Protein AF-A0A6I9P2Q0-F1 (afdb_monomer_lite)

Radius of gyration: 19.23 Å; chains: 1; bounding box: 36×24×65 Å

Foldseek 3D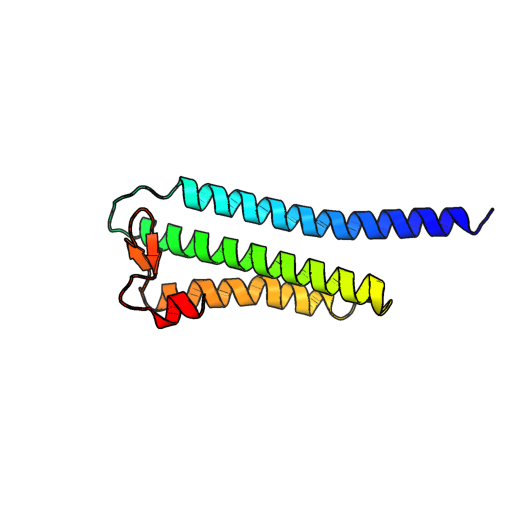i:
DVVVVVVVVVVVVVVVVLVVLVVVLVVLVVQLVVLVVPFAQDDDDPVQLVSQLSNLLSVLLSVLSVVLSVVVCCCVVPVVDDCVVCVVVSVCCSNVVSCCLSVVCSVVVQWDRDGSGIYRHPVCVVNVVVD

Sequence (131 aa):
MRGDFNSETSHRNLLLSRMKMILSLTVAAFFDSVAYVMGDSHPEGSLCDFQACWLTYFDWSALAWVCLITVNLYLNLVQEISTNRYEKLYHLMAWGVPLVMASLPLLKGYYGPAGAWCWITDDHVAWRFGM

pLDDT: mean 73.4, std 9.46, range [49.09, 89.38]

InterPro domains:
  IPR017981 GPCR, family 2-like, 7TM [PS50261] (1-131)

Structure (mmCIF, N/CA/C/O backbone):
data_AF-A0A6I9P2Q0-F1
#
_entry.id   AF-A0A6I9P2Q0-F1
#
loop_
_atom_site.group_PDB
_atom_site.id
_atom_site.type_symbol
_atom_site.label_atom_id
_atom_site.label_alt_id
_atom_site.label_comp_id
_atom_site.label_asym_id
_atom_site.label_entity_id
_atom_site.label_seq_id
_atom_site.pdbx_PDB_ins_code
_atom_site.Cartn_x
_atom_site.Cartn_y
_atom_site.Cartn_z
_atom_site.occupancy
_atom_site.B_iso_or_equiv
_atom_site.auth_seq_id
_atom_site.auth_comp_id
_atom_site.auth_asym_id
_atom_site.auth_atom_id
_atom_site.pdbx_PDB_model_num
ATOM 1 N N . MET A 1 1 ? -14.228 8.871 43.162 1.00 49.59 1 MET A N 1
ATOM 2 C CA . MET A 1 1 ? -12.907 9.212 42.582 1.00 49.59 1 MET A CA 1
ATOM 3 C C . MET A 1 1 ? -12.089 8.011 42.066 1.00 49.59 1 MET A C 1
ATOM 5 O O . MET A 1 1 ? -10.996 8.232 41.576 1.00 49.59 1 MET A O 1
ATOM 9 N N . ARG A 1 2 ? -12.572 6.751 42.114 1.00 49.09 2 ARG A N 1
ATOM 10 C CA . ARG A 1 2 ? -11.888 5.588 41.486 1.00 49.09 2 ARG A CA 1
ATOM 11 C C . ARG A 1 2 ? -12.363 5.256 40.057 1.00 49.09 2 ARG A C 1
ATOM 13 O O . ARG A 1 2 ? -11.756 4.411 39.416 1.00 49.09 2 ARG A O 1
ATOM 20 N N . GLY A 1 3 ? -13.425 5.906 39.570 1.00 50.09 3 GLY A N 1
ATOM 21 C CA . GLY A 1 3 ? -13.967 5.696 38.219 1.00 50.09 3 GLY A CA 1
ATOM 22 C C . GLY A 1 3 ? -13.193 6.432 37.120 1.00 50.09 3 GLY A C 1
ATOM 23 O O . GLY A 1 3 ? -12.875 5.828 36.101 1.00 50.09 3 GLY A O 1
ATOM 24 N N . ASP A 1 4 ? -12.805 7.691 37.353 1.00 53.72 4 ASP A N 1
ATOM 25 C CA . ASP A 1 4 ? -12.133 8.519 36.334 1.00 53.72 4 ASP A CA 1
ATOM 26 C C . ASP A 1 4 ? -10.709 8.061 36.002 1.00 53.72 4 ASP A C 1
ATOM 28 O O . ASP A 1 4 ? -10.327 8.034 34.836 1.00 53.72 4 ASP A O 1
ATOM 32 N N . PHE A 1 5 ? -9.936 7.599 36.992 1.00 56.12 5 PHE A N 1
ATOM 33 C CA . PHE A 1 5 ? -8.549 7.170 36.765 1.00 56.12 5 PHE A CA 1
ATOM 34 C C . PHE A 1 5 ? -8.448 5.922 35.864 1.00 56.12 5 PHE A C 1
ATOM 36 O O . PHE A 1 5 ? -7.527 5.807 35.052 1.00 56.12 5 PHE A O 1
ATOM 43 N N . ASN A 1 6 ? -9.418 5.001 35.959 1.00 55.88 6 ASN A N 1
ATOM 44 C CA . ASN A 1 6 ? -9.498 3.833 35.073 1.00 55.88 6 ASN A CA 1
ATOM 45 C C . ASN A 1 6 ? -10.003 4.208 33.670 1.00 55.88 6 ASN A C 1
ATOM 47 O O . ASN A 1 6 ? -9.537 3.633 32.687 1.00 55.88 6 ASN A O 1
ATOM 51 N N . SER A 1 7 ? -10.896 5.199 33.568 1.00 58.38 7 SER A N 1
ATOM 52 C CA . SER A 1 7 ? -11.401 5.721 32.293 1.00 58.38 7 SER A CA 1
ATOM 53 C C . SER A 1 7 ? -10.304 6.432 31.491 1.00 58.38 7 SER A C 1
ATOM 55 O O . SER A 1 7 ? -10.045 6.068 30.345 1.00 58.38 7 SER A O 1
ATOM 57 N N . GLU A 1 8 ? -9.563 7.360 32.106 1.00 61.38 8 GLU A N 1
ATOM 58 C CA . GLU A 1 8 ? -8.473 8.085 31.436 1.00 61.38 8 GLU A CA 1
ATOM 59 C C . GLU A 1 8 ? -7.325 7.170 31.002 1.00 61.38 8 GLU A C 1
ATOM 61 O O . GLU A 1 8 ? -6.761 7.337 29.919 1.00 61.38 8 GLU A O 1
ATOM 66 N N . THR A 1 9 ? -6.964 6.192 31.835 1.00 63.56 9 THR A N 1
ATOM 67 C CA . THR A 1 9 ? -5.866 5.267 31.525 1.00 63.56 9 THR A CA 1
ATOM 68 C C . THR A 1 9 ? -6.266 4.290 30.419 1.00 63.56 9 THR A C 1
ATOM 70 O O . THR A 1 9 ? -5.468 4.032 29.520 1.00 63.56 9 THR A O 1
ATOM 73 N N . SER A 1 10 ? -7.521 3.827 30.410 1.00 64.12 10 SER A N 1
ATOM 74 C CA . SER A 1 10 ? -8.082 3.034 29.309 1.00 64.12 10 SER A CA 1
ATOM 75 C C . SER A 1 10 ? -8.138 3.837 28.003 1.00 64.12 10 SER A C 1
ATOM 77 O O . SER A 1 10 ? -7.647 3.379 26.970 1.00 64.12 10 SER A O 1
ATOM 79 N N . HIS A 1 11 ? -8.628 5.080 28.054 1.00 65.56 11 HIS A N 1
ATOM 80 C CA . HIS A 1 11 ? -8.741 5.958 26.889 1.00 65.56 11 HIS A CA 1
ATOM 81 C C . HIS A 1 11 ? -7.368 6.305 26.290 1.00 65.56 11 HIS A C 1
ATOM 83 O O . HIS A 1 11 ? -7.180 6.250 25.076 1.00 65.56 11 HIS A O 1
ATOM 89 N N . ARG A 1 12 ? -6.369 6.583 27.133 1.00 67.81 12 ARG A N 1
ATOM 90 C CA . ARG A 1 12 ? -4.987 6.864 26.717 1.00 67.81 12 ARG A CA 1
ATOM 91 C C . ARG A 1 12 ? -4.300 5.643 26.097 1.00 67.81 12 ARG A C 1
ATOM 93 O O . ARG A 1 12 ? -3.637 5.790 25.075 1.00 67.81 12 ARG A O 1
ATOM 100 N N . ASN A 1 13 ? -4.512 4.444 26.640 1.00 67.12 13 ASN A N 1
ATOM 101 C CA . ASN A 1 13 ? -3.993 3.201 26.056 1.00 67.12 13 ASN A CA 1
ATOM 102 C C . ASN A 1 13 ? -4.668 2.866 24.713 1.00 67.12 13 ASN A C 1
ATOM 104 O O . ASN A 1 13 ? -3.994 2.473 23.762 1.00 67.12 13 ASN A O 1
ATOM 108 N N . LEU A 1 14 ? -5.978 3.104 24.598 1.00 69.38 14 LEU A N 1
ATOM 109 C CA . LEU A 1 14 ? -6.724 2.985 23.341 1.00 69.38 14 LEU A CA 1
ATOM 110 C C . LEU A 1 14 ? -6.237 3.978 22.277 1.00 69.38 14 LEU A C 1
ATOM 112 O O . LEU A 1 14 ? -6.125 3.631 21.101 1.00 69.38 14 LEU A O 1
ATOM 116 N N . LEU A 1 15 ? -5.944 5.220 22.668 1.00 72.31 15 LEU A N 1
ATOM 117 C CA . LEU A 1 15 ? -5.364 6.217 21.768 1.00 72.31 15 LEU A CA 1
ATOM 118 C C . LEU A 1 15 ? -3.948 5.816 21.332 1.00 72.31 15 LEU A C 1
ATOM 120 O O . LEU A 1 15 ? -3.656 5.861 20.141 1.00 72.31 15 LEU A O 1
ATOM 124 N N . LEU A 1 16 ? -3.107 5.333 22.248 1.00 73.69 16 LEU A N 1
ATOM 125 C CA . LEU A 1 16 ? -1.748 4.873 21.940 1.00 73.69 16 LEU A CA 1
ATOM 126 C C . LEU A 1 16 ? -1.722 3.724 20.919 1.00 73.69 16 LEU A C 1
ATOM 128 O O . LEU A 1 16 ? -0.946 3.783 19.964 1.00 73.69 16 LEU A O 1
ATOM 132 N N . SER A 1 17 ? -2.582 2.711 21.061 1.00 71.19 17 SER A N 1
ATOM 133 C CA . SER A 1 17 ? -2.663 1.604 20.093 1.00 71.19 17 SER A CA 1
ATOM 134 C C . SER A 1 17 ? -3.086 2.082 18.703 1.00 71.19 17 SER A C 1
ATOM 136 O O . SER A 1 17 ? -2.505 1.669 17.698 1.00 71.19 17 SER A O 1
ATOM 138 N N . ARG A 1 18 ? -4.047 3.013 18.638 1.00 72.69 18 ARG A N 1
ATOM 139 C CA . ARG A 1 18 ? -4.496 3.622 17.377 1.00 72.69 18 ARG A CA 1
ATOM 140 C C . ARG A 1 18 ? -3.394 4.450 16.717 1.00 72.69 18 ARG A C 1
ATOM 142 O O . ARG A 1 18 ? -3.143 4.290 15.525 1.00 72.69 18 ARG A O 1
ATOM 149 N N . MET A 1 19 ? -2.681 5.268 17.491 1.00 79.12 19 MET A N 1
ATOM 150 C CA . MET A 1 19 ? -1.581 6.090 16.979 1.00 79.12 19 MET A CA 1
ATOM 151 C C . MET A 1 19 ? -0.421 5.248 16.434 1.00 79.12 19 MET A C 1
ATOM 153 O O . MET A 1 19 ? 0.171 5.628 15.429 1.00 79.12 19 MET A O 1
ATOM 157 N N . LYS A 1 20 ? -0.125 4.082 17.026 1.00 80.12 20 LYS A N 1
ATOM 158 C CA . LYS A 1 20 ? 0.912 3.168 16.511 1.00 80.12 20 LYS A CA 1
ATOM 159 C C . LYS A 1 20 ? 0.585 2.621 15.117 1.00 80.12 20 LYS A C 1
ATOM 161 O O . LYS 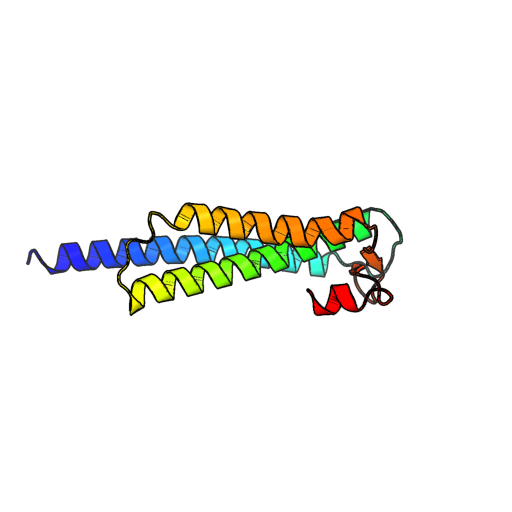A 1 20 ? 1.487 2.529 14.289 1.00 80.12 20 LYS A O 1
ATOM 166 N N . MET A 1 21 ? -0.677 2.280 14.846 1.00 80.62 21 MET A N 1
ATOM 167 C CA . MET A 1 21 ? -1.092 1.815 13.515 1.00 80.62 21 MET A CA 1
ATOM 168 C C . MET A 1 21 ? -1.025 2.944 12.481 1.00 80.62 21 MET A C 1
ATOM 170 O O . MET A 1 21 ? -0.508 2.745 11.385 1.00 80.62 21 MET A O 1
ATOM 174 N N . ILE A 1 22 ? -1.480 4.145 12.854 1.00 85.00 22 ILE A N 1
ATOM 175 C CA . ILE A 1 22 ? -1.412 5.332 11.991 1.00 85.00 22 ILE A CA 1
ATOM 176 C C . ILE A 1 22 ? 0.046 5.688 11.678 1.00 85.00 22 ILE A C 1
ATOM 178 O O . ILE A 1 22 ? 0.365 5.987 10.534 1.00 85.00 22 ILE A O 1
ATOM 182 N N . LEU A 1 23 ? 0.952 5.584 12.656 1.00 85.75 23 LEU A N 1
ATOM 183 C CA . LEU A 1 23 ? 2.382 5.782 12.424 1.00 85.75 23 LEU A CA 1
ATOM 184 C C . LEU A 1 23 ? 2.907 4.809 11.3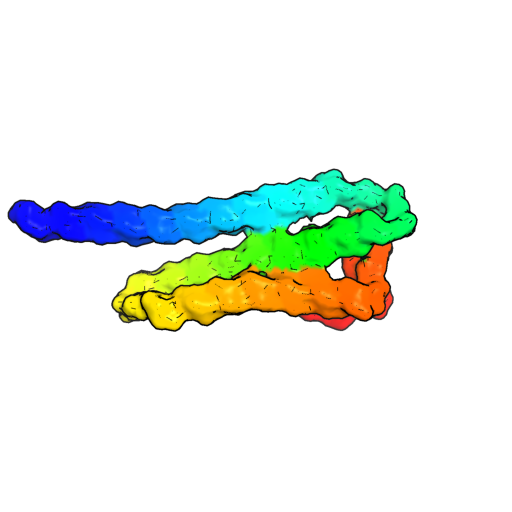54 1.00 85.75 23 LEU A C 1
ATOM 186 O O . LEU A 1 23 ? 3.553 5.241 10.403 1.00 85.75 23 LEU A O 1
ATOM 190 N N . SER A 1 24 ? 2.579 3.516 11.463 1.00 83.88 24 SER A N 1
ATOM 191 C CA . SER A 1 24 ? 2.971 2.504 10.468 1.00 83.88 24 SER A CA 1
ATOM 192 C C . SER A 1 24 ? 2.455 2.839 9.066 1.00 83.88 24 SER A C 1
ATOM 194 O O . SER A 1 24 ? 3.200 2.721 8.095 1.00 83.88 24 SER A O 1
ATOM 196 N N . LEU A 1 25 ? 1.210 3.310 8.964 1.00 86.50 25 LEU A N 1
ATOM 197 C CA . LEU A 1 25 ? 0.626 3.767 7.705 1.00 86.50 25 LEU A CA 1
ATOM 198 C C . LEU A 1 25 ? 1.383 4.968 7.128 1.00 86.50 25 LEU A C 1
ATOM 200 O O . LEU A 1 25 ? 1.730 4.964 5.954 1.00 86.50 25 LEU A O 1
ATOM 204 N N . THR A 1 26 ? 1.662 5.989 7.941 1.00 89.38 26 THR A N 1
ATOM 205 C CA . THR A 1 26 ? 2.379 7.183 7.465 1.00 89.38 26 THR A CA 1
ATOM 206 C C . THR A 1 26 ? 3.791 6.856 6.990 1.00 89.38 26 THR A C 1
ATOM 208 O O . THR A 1 26 ? 4.250 7.427 6.007 1.00 89.38 26 THR A O 1
ATOM 211 N N . VAL A 1 27 ? 4.458 5.897 7.640 1.00 87.56 27 VAL A N 1
ATOM 212 C CA . VAL A 1 27 ? 5.757 5.388 7.192 1.00 87.56 27 VAL A CA 1
ATOM 213 C C . VAL A 1 27 ? 5.616 4.693 5.837 1.00 87.56 27 VAL A C 1
ATOM 215 O O . VAL A 1 27 ? 6.390 4.997 4.934 1.00 87.56 27 VAL A O 1
ATOM 218 N N . ALA A 1 28 ? 4.615 3.824 5.656 1.00 86.50 28 ALA A N 1
ATOM 219 C CA . ALA A 1 28 ? 4.355 3.179 4.367 1.00 86.50 28 ALA A CA 1
ATOM 220 C C . ALA A 1 28 ? 4.074 4.205 3.253 1.00 86.50 28 ALA A C 1
ATOM 222 O O . ALA A 1 28 ? 4.700 4.141 2.201 1.00 86.50 28 ALA A O 1
ATOM 223 N N . ALA A 1 29 ? 3.225 5.201 3.519 1.00 86.12 29 ALA A N 1
ATOM 224 C CA . ALA A 1 29 ? 2.885 6.262 2.569 1.00 86.12 29 ALA A CA 1
ATOM 225 C C . ALA A 1 29 ? 4.080 7.168 2.219 1.00 86.12 29 ALA A C 1
ATOM 227 O O . ALA A 1 29 ? 4.196 7.654 1.094 1.00 86.12 29 ALA A O 1
ATOM 228 N N . PHE A 1 30 ? 4.992 7.393 3.168 1.00 88.94 30 PHE A N 1
ATOM 229 C CA . PHE A 1 30 ? 6.230 8.118 2.899 1.00 88.94 30 PHE A CA 1
ATOM 230 C C . PHE A 1 30 ? 7.119 7.345 1.919 1.00 88.94 30 PHE A C 1
ATOM 232 O O . PHE A 1 30 ? 7.600 7.922 0.946 1.00 88.94 30 PHE A O 1
ATOM 239 N N . PHE A 1 31 ? 7.306 6.040 2.138 1.00 85.94 31 PHE A N 1
ATOM 240 C CA . PHE A 1 31 ? 8.079 5.195 1.223 1.00 85.94 31 PHE A CA 1
ATOM 241 C C . PHE A 1 31 ? 7.421 5.050 -0.150 1.00 85.94 31 PHE A C 1
ATOM 243 O O . PHE A 1 31 ? 8.135 5.018 -1.150 1.00 85.94 31 PHE A O 1
ATOM 250 N N . ASP A 1 32 ? 6.092 5.018 -0.201 1.00 85.25 32 ASP A N 1
ATOM 251 C CA . ASP A 1 32 ? 5.329 5.041 -1.447 1.00 85.25 32 ASP A CA 1
ATOM 252 C C . ASP A 1 32 ? 5.568 6.346 -2.227 1.00 85.25 32 ASP A C 1
ATOM 254 O O . ASP A 1 32 ? 5.976 6.333 -3.387 1.00 85.25 32 ASP A O 1
ATOM 258 N N . SER A 1 33 ? 5.478 7.494 -1.549 1.00 85.62 33 SER A N 1
ATOM 259 C CA . SER A 1 33 ? 5.778 8.802 -2.152 1.00 85.62 33 SER A CA 1
ATOM 260 C C . SER A 1 33 ? 7.217 8.889 -2.677 1.00 85.62 33 SER A C 1
ATOM 262 O O . SER A 1 33 ? 7.457 9.452 -3.744 1.00 85.62 33 SER A O 1
ATOM 264 N N . VAL A 1 34 ? 8.187 8.313 -1.955 1.00 85.19 34 VAL A N 1
ATOM 265 C CA . VAL A 1 34 ? 9.584 8.222 -2.416 1.00 85.19 34 VAL A CA 1
ATOM 266 C C . VAL A 1 34 ? 9.690 7.366 -3.682 1.00 85.19 34 VAL A C 1
ATOM 268 O O . VAL A 1 34 ? 10.443 7.726 -4.585 1.00 85.19 34 VAL A O 1
ATOM 271 N N . ALA A 1 35 ? 8.918 6.282 -3.786 1.00 81.75 35 ALA A N 1
ATOM 272 C CA . ALA A 1 35 ? 8.893 5.418 -4.964 1.00 81.75 35 ALA A CA 1
ATOM 273 C C . ALA A 1 35 ? 8.336 6.134 -6.204 1.00 81.75 35 ALA A C 1
ATOM 275 O O . ALA A 1 35 ? 8.889 5.987 -7.294 1.00 81.75 35 ALA A O 1
ATOM 276 N N . TYR A 1 36 ? 7.296 6.957 -6.031 1.00 77.44 36 TYR A N 1
ATOM 277 C CA . TYR A 1 36 ? 6.771 7.820 -7.093 1.00 77.44 36 TYR A CA 1
ATOM 278 C C . TYR A 1 36 ? 7.782 8.885 -7.533 1.00 77.44 36 TYR A C 1
ATOM 280 O O . TYR A 1 36 ? 7.932 9.128 -8.727 1.00 77.44 36 TYR A O 1
ATOM 288 N N . VAL A 1 37 ? 8.508 9.496 -6.590 1.00 81.56 37 VAL A N 1
ATOM 289 C CA . VAL A 1 37 ? 9.547 10.498 -6.898 1.00 81.56 37 VAL A CA 1
ATOM 290 C C . VAL A 1 37 ? 10.759 9.876 -7.600 1.00 81.56 37 VAL A C 1
ATOM 292 O O . VAL A 1 37 ? 11.379 10.530 -8.433 1.00 81.56 37 VAL A O 1
ATOM 295 N N . MET A 1 38 ? 11.096 8.621 -7.290 1.00 74.00 38 MET A N 1
ATOM 296 C CA . MET A 1 38 ? 12.175 7.875 -7.951 1.00 74.00 38 MET A CA 1
ATOM 297 C C . MET A 1 38 ? 11.828 7.405 -9.371 1.00 74.00 38 MET A C 1
ATOM 299 O O . MET A 1 38 ? 12.702 6.856 -10.038 1.00 74.00 38 MET A O 1
ATOM 303 N N . GLY A 1 39 ? 10.593 7.616 -9.839 1.00 68.19 39 GLY A N 1
ATOM 304 C CA . GLY A 1 39 ? 10.194 7.324 -11.211 1.00 68.19 39 GLY A CA 1
ATOM 305 C C . GLY A 1 39 ? 10.858 8.253 -12.209 1.00 68.19 39 GLY A C 1
ATOM 306 O O . GLY A 1 39 ? 10.296 9.284 -12.568 1.00 68.19 39 GLY A O 1
ATOM 307 N N . ASP A 1 40 ? 12.053 7.878 -12.661 1.00 60.50 40 ASP A N 1
ATOM 308 C CA . ASP A 1 40 ? 12.670 8.501 -13.821 1.00 60.50 40 ASP A CA 1
ATOM 309 C C . ASP A 1 40 ? 12.049 7.925 -15.097 1.00 60.50 40 ASP A C 1
ATOM 311 O O . ASP A 1 40 ? 11.868 6.716 -15.248 1.00 60.50 40 ASP A O 1
ATOM 315 N N . SER A 1 41 ? 11.695 8.821 -16.011 1.00 57.53 41 SER A N 1
ATOM 316 C CA . SER A 1 41 ? 10.853 8.526 -17.168 1.00 57.53 41 SER A CA 1
ATOM 317 C C . SER A 1 41 ? 11.428 7.498 -18.149 1.00 57.53 41 SER A C 1
ATOM 319 O O . SER A 1 41 ? 10.635 6.919 -18.874 1.00 57.53 41 SER A O 1
ATOM 321 N N . HIS A 1 42 ? 12.732 7.191 -18.151 1.00 60.53 42 HIS A N 1
ATOM 322 C CA . HIS A 1 42 ? 13.345 6.101 -18.934 1.00 60.53 42 HIS A CA 1
ATOM 323 C C . HIS A 1 42 ? 14.644 5.626 -18.248 1.00 60.53 42 HIS A C 1
ATOM 325 O O . HIS A 1 42 ? 15.585 6.414 -18.145 1.00 60.53 42 HIS A O 1
ATOM 331 N N . PRO A 1 43 ? 14.738 4.357 -17.795 1.00 57.06 43 PRO A N 1
ATOM 332 C CA . PRO A 1 43 ? 15.372 3.341 -18.645 1.00 57.06 43 PRO A CA 1
ATOM 333 C C . PRO A 1 43 ? 14.775 1.923 -18.503 1.00 57.06 43 PRO A C 1
ATOM 335 O O . PRO A 1 43 ? 14.496 1.436 -17.410 1.00 57.06 43 PRO A O 1
ATOM 338 N N . GLU A 1 44 ? 14.676 1.221 -19.632 1.00 62.34 44 GLU A N 1
ATOM 339 C CA . GLU A 1 44 ? 14.584 -0.243 -19.695 1.00 62.34 44 GLU A CA 1
ATOM 340 C C . GLU A 1 44 ? 15.675 -0.879 -18.811 1.00 62.34 44 GLU A C 1
ATOM 342 O O . GLU A 1 44 ? 16.866 -0.602 -18.983 1.00 62.34 44 GLU A O 1
ATOM 347 N N . GLY A 1 45 ? 15.287 -1.719 -17.848 1.00 67.81 45 GLY A N 1
ATOM 348 C CA . GLY A 1 45 ? 16.230 -2.407 -16.967 1.00 67.81 45 GLY A CA 1
ATOM 349 C C . GLY A 1 45 ? 15.620 -2.882 -15.650 1.00 67.81 45 GLY A C 1
ATOM 350 O O . GLY A 1 45 ? 14.533 -2.473 -15.256 1.00 67.81 45 GLY A O 1
ATOM 351 N N . SER A 1 46 ? 16.366 -3.704 -14.910 1.00 73.94 46 SER A N 1
ATOM 352 C CA . SER A 1 46 ? 15.919 -4.311 -13.643 1.00 73.94 46 SER A CA 1
ATOM 353 C C . SER A 1 46 ? 15.579 -3.304 -12.532 1.00 73.94 46 SER A C 1
ATOM 355 O O . SER A 1 46 ? 14.965 -3.671 -11.534 1.00 73.94 46 SER A O 1
ATOM 357 N N . LEU A 1 47 ? 15.995 -2.040 -12.676 1.00 76.69 47 LEU A N 1
ATOM 358 C CA . LEU A 1 47 ? 15.630 -0.955 -11.761 1.00 76.69 47 LEU A CA 1
ATOM 359 C C . LEU A 1 47 ? 14.165 -0.526 -11.927 1.00 76.69 47 LEU A C 1
ATOM 361 O O . LEU A 1 47 ? 13.521 -0.218 -10.929 1.00 76.69 47 LEU A O 1
ATOM 365 N N . CYS A 1 48 ? 13.633 -0.573 -13.153 1.00 77.50 48 CYS A N 1
ATOM 366 C CA . CYS A 1 48 ? 12.234 -0.274 -13.464 1.00 77.50 48 CYS A CA 1
ATOM 367 C C . CYS A 1 48 ? 11.302 -1.312 -12.819 1.00 77.50 48 CYS A C 1
ATOM 369 O O . CYS A 1 48 ? 10.346 -0.960 -12.127 1.00 77.50 48 CYS A O 1
ATOM 371 N N . ASP A 1 49 ? 11.658 -2.594 -12.933 1.00 78.06 49 ASP A N 1
ATOM 372 C CA . ASP A 1 49 ? 10.930 -3.694 -12.293 1.00 78.06 49 ASP A CA 1
ATOM 373 C C . ASP A 1 49 ? 10.982 -3.607 -10.766 1.00 78.06 49 ASP A C 1
ATOM 375 O O . ASP A 1 49 ? 9.979 -3.835 -10.087 1.00 78.06 49 ASP A O 1
ATOM 379 N N . PHE A 1 50 ? 12.146 -3.248 -10.211 1.00 79.00 50 PHE A N 1
ATOM 380 C CA . PHE A 1 50 ? 12.296 -3.056 -8.772 1.00 79.00 50 PHE A CA 1
ATOM 381 C C . PHE A 1 50 ? 11.449 -1.886 -8.272 1.00 79.00 50 PHE A C 1
ATOM 383 O O . PHE A 1 50 ? 10.766 -2.031 -7.261 1.00 79.00 50 PHE A O 1
ATOM 390 N N . GLN A 1 51 ? 11.444 -0.758 -8.987 1.00 81.50 51 GLN A N 1
ATOM 391 C CA . GLN A 1 51 ? 10.615 0.397 -8.656 1.00 81.50 51 GLN A CA 1
ATOM 392 C C . GLN A 1 51 ? 9.125 0.042 -8.706 1.00 81.50 51 GLN A C 1
ATOM 394 O O . GLN A 1 51 ? 8.403 0.330 -7.754 1.00 81.50 51 GLN A O 1
ATOM 399 N N . ALA A 1 52 ? 8.671 -0.608 -9.779 1.00 80.06 52 ALA A N 1
ATOM 400 C CA . ALA A 1 52 ? 7.273 -0.993 -9.943 1.00 80.06 52 ALA A CA 1
ATOM 401 C C . ALA A 1 52 ? 6.827 -1.980 -8.851 1.00 80.06 52 ALA A C 1
ATOM 403 O O . ALA A 1 52 ? 5.754 -1.825 -8.261 1.00 80.06 52 ALA A O 1
ATOM 404 N N . CYS A 1 53 ? 7.676 -2.959 -8.525 1.00 81.38 53 CYS A N 1
ATOM 405 C CA . CYS A 1 53 ? 7.437 -3.897 -7.433 1.00 81.38 53 CYS A CA 1
ATOM 406 C C . CYS A 1 53 ? 7.408 -3.200 -6.068 1.00 81.38 53 CYS A C 1
ATOM 408 O O . CYS A 1 53 ? 6.565 -3.526 -5.231 1.00 81.38 53 CYS A O 1
ATOM 410 N N . TRP A 1 54 ? 8.328 -2.262 -5.835 1.00 83.44 54 TRP A N 1
ATOM 411 C CA . TRP A 1 54 ? 8.407 -1.489 -4.601 1.00 83.44 54 TRP A CA 1
ATOM 412 C C . TRP A 1 54 ? 7.137 -0.663 -4.413 1.00 83.44 54 TRP A C 1
ATOM 414 O O . TRP A 1 54 ? 6.462 -0.808 -3.399 1.00 83.44 54 TRP A O 1
ATOM 424 N N . LEU A 1 55 ? 6.768 0.127 -5.418 1.00 82.88 55 LEU A N 1
ATOM 425 C CA . LEU A 1 55 ? 5.572 0.961 -5.403 1.00 82.88 55 LEU A CA 1
ATOM 426 C C . LEU A 1 55 ? 4.320 0.112 -5.144 1.00 82.88 55 LEU A C 1
ATOM 428 O O . LEU A 1 55 ? 3.623 0.331 -4.158 1.00 82.88 55 LEU A O 1
ATOM 432 N N . THR A 1 56 ? 4.113 -0.946 -5.936 1.00 82.75 56 THR A N 1
ATOM 433 C CA . THR A 1 56 ? 2.976 -1.865 -5.761 1.00 82.75 56 THR A CA 1
ATOM 434 C C . THR A 1 56 ? 2.923 -2.427 -4.337 1.00 82.75 56 THR A C 1
ATOM 436 O O . THR A 1 56 ? 1.870 -2.465 -3.709 1.00 82.75 56 THR A O 1
ATOM 439 N N . TYR A 1 57 ? 4.054 -2.854 -3.779 1.00 84.81 57 TYR A N 1
ATOM 440 C CA . TYR A 1 57 ? 4.084 -3.412 -2.432 1.00 84.81 57 TYR A CA 1
ATOM 441 C C . TYR A 1 57 ? 3.708 -2.391 -1.348 1.00 84.81 57 TYR A C 1
ATOM 443 O O . TYR A 1 57 ? 2.937 -2.717 -0.439 1.00 84.81 57 TYR A O 1
ATOM 451 N N . PHE A 1 58 ? 4.253 -1.174 -1.419 1.00 85.12 58 PHE A N 1
ATOM 452 C CA . PHE A 1 58 ? 4.001 -0.143 -0.412 1.00 85.12 58 PHE A CA 1
ATOM 453 C C . PHE A 1 58 ? 2.582 0.419 -0.493 1.00 85.12 58 PHE A C 1
ATOM 455 O O . PHE A 1 58 ? 1.972 0.602 0.563 1.00 85.12 58 PHE A O 1
ATOM 462 N N . ASP A 1 59 ? 2.031 0.584 -1.694 1.00 83.44 59 ASP A N 1
ATOM 463 C CA . ASP A 1 59 ? 0.650 1.026 -1.901 1.00 83.44 59 ASP A CA 1
ATOM 464 C C . ASP A 1 59 ? -0.350 0.003 -1.328 1.00 83.44 59 ASP A C 1
ATOM 466 O O . ASP A 1 59 ? -1.174 0.313 -0.460 1.00 83.44 59 ASP A O 1
ATOM 470 N N . TRP A 1 60 ? -0.177 -1.282 -1.665 1.00 83.44 60 TRP A N 1
ATOM 471 C CA . TRP A 1 60 ? -0.995 -2.364 -1.108 1.00 83.44 60 TRP A CA 1
ATOM 472 C C . TRP A 1 60 ? -0.841 -2.512 0.408 1.00 83.44 60 TRP A C 1
ATOM 474 O O . TRP A 1 60 ? -1.814 -2.797 1.111 1.00 83.44 60 TRP A O 1
ATOM 484 N N . SER A 1 61 ? 0.370 -2.317 0.933 1.00 84.69 61 SER A N 1
ATOM 485 C CA . SER A 1 61 ? 0.628 -2.32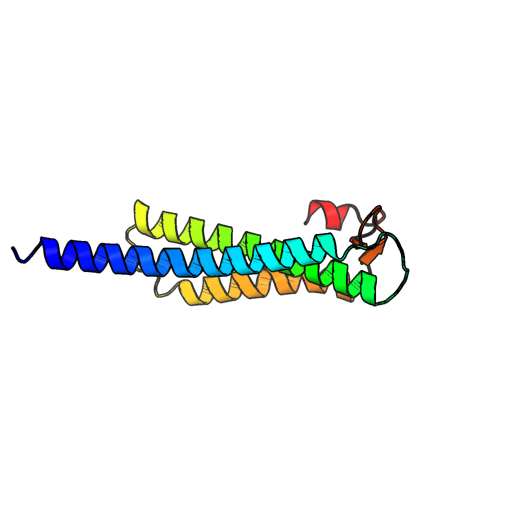6 2.375 1.00 84.69 61 SER A CA 1
ATOM 486 C C . SER A 1 61 ? -0.096 -1.180 3.073 1.00 84.69 61 SER A C 1
ATOM 488 O O . SER A 1 61 ? -0.780 -1.408 4.074 1.00 84.69 61 SER A O 1
ATOM 490 N N . ALA A 1 62 ? -0.025 0.037 2.529 1.00 85.69 62 ALA A N 1
ATOM 491 C CA . ALA A 1 62 ? -0.744 1.192 3.052 1.00 85.69 62 ALA A CA 1
ATOM 492 C C . ALA A 1 62 ? -2.261 0.942 3.062 1.00 85.69 62 ALA A C 1
ATOM 494 O O . ALA A 1 62 ? -2.907 1.129 4.098 1.00 85.69 62 ALA A O 1
ATOM 495 N N . LEU A 1 63 ? -2.818 0.426 1.964 1.00 84.62 63 LEU A N 1
ATOM 496 C CA . LEU A 1 63 ? -4.239 0.095 1.849 1.00 84.62 63 LEU A CA 1
ATOM 497 C C . LEU A 1 63 ? -4.650 -0.973 2.876 1.00 84.62 63 LEU A C 1
ATOM 499 O O . LEU A 1 63 ? -5.641 -0.803 3.593 1.00 84.62 63 LEU A O 1
ATOM 503 N N . ALA A 1 64 ? -3.842 -2.024 3.041 1.00 85.25 64 ALA A N 1
ATOM 504 C CA . ALA A 1 64 ? -4.093 -3.048 4.045 1.00 85.25 64 ALA A CA 1
ATOM 505 C C . ALA A 1 64 ? -4.061 -2.476 5.473 1.00 85.25 64 ALA A C 1
ATOM 507 O O . ALA A 1 64 ? -4.962 -2.766 6.263 1.00 85.25 64 ALA A O 1
ATOM 508 N N . TRP A 1 65 ? -3.098 -1.609 5.804 1.00 84.19 65 TRP A N 1
ATOM 509 C CA . TRP A 1 65 ? -3.060 -0.915 7.096 1.00 84.19 65 TRP A CA 1
ATOM 510 C C . TRP A 1 65 ? -4.288 -0.021 7.320 1.00 84.19 65 TRP A C 1
ATOM 512 O O . TRP A 1 65 ? -4.847 -0.043 8.418 1.00 84.19 65 TRP A O 1
ATOM 522 N N . VAL A 1 66 ? -4.763 0.710 6.304 1.00 86.06 66 VAL A N 1
ATOM 523 C CA . VAL A 1 66 ? -6.003 1.510 6.385 1.00 86.06 66 VAL A CA 1
ATOM 524 C C . VAL A 1 66 ? -7.219 0.622 6.653 1.00 86.06 66 VAL A C 1
ATOM 526 O O . VAL A 1 66 ? -8.017 0.919 7.551 1.00 86.06 66 VAL A O 1
ATOM 529 N N . CYS A 1 67 ? -7.354 -0.492 5.928 1.00 84.69 67 CYS A N 1
ATOM 530 C CA . CYS A 1 67 ? -8.430 -1.457 6.147 1.00 84.69 67 CYS A CA 1
ATOM 531 C C . CYS A 1 67 ? -8.381 -2.035 7.565 1.00 84.69 67 CYS A C 1
ATOM 533 O O . CYS A 1 67 ? -9.407 -2.078 8.245 1.00 84.69 67 CYS A O 1
ATOM 535 N N . LEU A 1 68 ? -7.194 -2.413 8.049 1.00 80.25 68 LEU A N 1
ATOM 536 C CA . LEU A 1 68 ? -7.015 -2.905 9.411 1.00 80.25 68 LEU A CA 1
ATOM 537 C C . LEU A 1 68 ? -7.421 -1.871 10.454 1.00 80.25 68 LEU A C 1
ATOM 539 O O . LEU A 1 68 ? -8.164 -2.213 11.370 1.00 80.25 68 LEU A O 1
ATOM 543 N N . ILE A 1 69 ? -6.975 -0.621 10.316 1.00 84.00 69 ILE A N 1
ATOM 544 C CA . ILE A 1 69 ? -7.345 0.469 11.228 1.00 84.00 69 ILE A CA 1
ATOM 545 C C . ILE A 1 69 ? -8.866 0.646 11.246 1.00 84.00 69 ILE A C 1
ATOM 547 O O . ILE A 1 69 ? -9.453 0.755 12.322 1.00 84.00 69 ILE A O 1
ATOM 551 N N . THR A 1 70 ? -9.505 0.613 10.076 1.00 84.62 70 THR A N 1
ATOM 552 C CA . THR A 1 70 ? -10.960 0.768 9.929 1.00 84.62 70 THR A CA 1
ATOM 553 C C . THR A 1 70 ? -11.721 -0.371 10.604 1.00 84.62 70 THR A C 1
ATOM 555 O O . THR A 1 70 ? -12.653 -0.122 11.367 1.00 84.62 70 THR A O 1
ATOM 558 N N . VAL A 1 71 ? -11.302 -1.621 10.392 1.00 82.75 71 VAL A N 1
ATOM 559 C CA . VAL A 1 71 ? -11.921 -2.795 11.026 1.00 82.75 71 VAL A CA 1
ATOM 560 C C . VAL A 1 71 ? -11.687 -2.793 12.538 1.00 82.75 71 VAL A C 1
ATOM 562 O O . VAL A 1 71 ? -12.611 -3.066 13.302 1.00 82.75 71 VAL A O 1
ATOM 565 N N . ASN A 1 72 ? -10.479 -2.444 12.990 1.00 78.38 72 ASN A N 1
ATOM 566 C CA . ASN A 1 72 ? -10.153 -2.354 14.414 1.00 78.38 72 ASN A CA 1
ATOM 567 C C . ASN A 1 72 ? -11.010 -1.275 15.093 1.00 78.38 72 ASN A C 1
ATOM 569 O O . ASN A 1 72 ? -11.569 -1.508 16.162 1.00 78.38 72 ASN A O 1
ATOM 573 N N . LEU A 1 73 ? -11.191 -0.129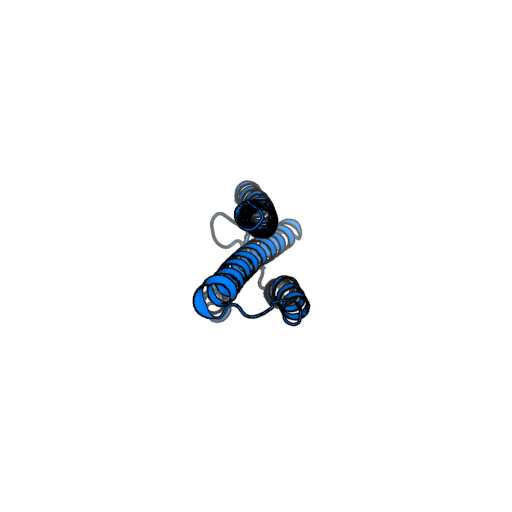 14.430 1.00 80.06 73 LEU A N 1
ATOM 574 C CA . LEU A 1 73 ? -12.070 0.943 14.882 1.00 80.06 73 LEU A CA 1
ATOM 575 C C . LEU A 1 73 ? -13.536 0.493 14.927 1.00 80.06 73 LEU A C 1
ATOM 577 O O . LEU A 1 73 ? -14.197 0.731 15.932 1.00 80.06 73 LEU A O 1
ATOM 581 N N . TYR A 1 74 ? -14.028 -0.184 13.887 1.00 82.31 74 TYR A N 1
ATOM 582 C CA . TYR A 1 74 ? -15.403 -0.682 13.818 1.00 82.31 74 TYR A CA 1
ATOM 583 C C . TYR A 1 74 ? -15.704 -1.697 14.925 1.00 82.31 74 TYR A C 1
ATOM 585 O O . TYR A 1 74 ? -16.679 -1.547 15.656 1.00 82.31 74 TYR A O 1
ATOM 593 N N . LEU A 1 75 ? -14.840 -2.698 15.106 1.00 77.44 75 LEU A N 1
ATOM 594 C CA . LEU A 1 75 ? -15.011 -3.713 16.146 1.00 77.44 75 LEU A CA 1
ATOM 595 C C . LEU A 1 75 ? -14.912 -3.114 17.553 1.00 77.44 75 LEU A C 1
ATOM 597 O O . LEU A 1 75 ? -15.644 -3.538 18.444 1.00 77.44 75 LEU A O 1
ATOM 601 N N . ASN A 1 76 ? -14.040 -2.119 17.747 1.00 72.88 76 ASN A N 1
ATOM 602 C CA . ASN A 1 76 ? -13.868 -1.445 19.030 1.00 72.88 76 ASN A CA 1
ATOM 603 C C . ASN A 1 76 ? -15.036 -0.502 19.370 1.00 72.88 76 ASN A C 1
ATOM 605 O O . ASN A 1 76 ? -15.467 -0.498 20.516 1.00 72.88 76 ASN A O 1
ATOM 609 N N . LEU A 1 77 ? -15.554 0.261 18.397 1.00 78.69 77 LEU A N 1
ATOM 610 C CA . LEU A 1 77 ? -16.672 1.198 18.593 1.00 78.69 77 LEU A CA 1
ATOM 611 C C . LEU A 1 77 ? -18.038 0.514 18.638 1.00 78.69 77 LEU A C 1
ATOM 613 O O . LEU A 1 77 ? -18.891 0.927 19.413 1.00 78.69 77 LEU A O 1
ATOM 617 N N . VAL A 1 78 ? -18.275 -0.463 17.760 1.00 81.62 78 VAL A N 1
ATOM 618 C CA . VAL A 1 78 ? -19.613 -1.039 17.557 1.00 81.62 78 VAL A CA 1
ATOM 619 C C . VAL A 1 78 ? -19.800 -2.314 18.363 1.00 81.62 78 VAL A C 1
ATOM 621 O O . VAL A 1 78 ? -20.881 -2.536 18.899 1.00 81.62 78 VAL A O 1
ATOM 624 N N . GLN A 1 79 ? -18.779 -3.173 18.428 1.00 70.81 79 GLN A N 1
ATOM 625 C CA . GLN A 1 79 ? -18.935 -4.504 19.016 1.00 70.81 79 GLN A CA 1
ATOM 626 C C . GLN A 1 79 ? -18.285 -4.672 20.396 1.00 70.81 79 GLN A C 1
ATOM 628 O O . GLN A 1 79 ? -18.561 -5.677 21.042 1.00 70.81 79 GLN A O 1
ATOM 633 N N . GLU A 1 80 ? -17.429 -3.746 20.852 1.00 69.19 80 GLU A N 1
ATOM 634 C CA . GLU A 1 80 ? -16.649 -3.866 22.104 1.00 69.19 80 GLU A CA 1
ATOM 635 C C . GLU A 1 80 ? -15.916 -5.225 22.246 1.00 69.19 80 GLU A C 1
ATOM 637 O O . GLU A 1 80 ? -15.616 -5.701 23.343 1.00 69.19 80 GLU A O 1
ATOM 642 N N . ILE A 1 81 ? -15.610 -5.886 21.123 1.00 66.75 81 ILE A N 1
ATOM 643 C CA . ILE A 1 81 ? -15.012 -7.225 21.116 1.00 66.75 81 ILE A CA 1
ATOM 644 C C . ILE A 1 81 ? -13.511 -7.122 21.382 1.00 66.75 81 ILE A C 1
ATOM 646 O O . ILE A 1 81 ? -12.802 -6.328 20.762 1.00 66.75 81 ILE A O 1
ATOM 650 N N . SER A 1 82 ? -12.994 -7.997 22.254 1.00 59.06 82 SER A N 1
ATOM 651 C CA . SER A 1 82 ? -11.550 -8.153 22.449 1.00 59.06 82 SER A CA 1
ATOM 652 C C . SER A 1 82 ? -10.874 -8.636 21.151 1.00 59.06 82 SER A C 1
ATOM 654 O O . SER A 1 82 ? -10.941 -9.805 20.767 1.00 59.06 82 SER A O 1
ATOM 656 N N . THR A 1 83 ? -10.203 -7.720 20.457 1.00 59.19 83 THR A N 1
ATOM 657 C CA . THR A 1 83 ? -9.485 -7.915 19.180 1.00 59.19 83 THR A CA 1
ATOM 658 C C . THR A 1 83 ? -8.252 -8.828 19.280 1.00 59.19 83 THR A C 1
ATOM 660 O O . THR A 1 83 ? -7.667 -9.195 18.262 1.00 59.19 83 THR A O 1
ATOM 663 N N . ASN A 1 84 ? -7.905 -9.281 20.489 1.00 58.84 84 ASN A N 1
ATOM 664 C CA . ASN A 1 84 ? -6.676 -10.008 20.838 1.00 58.84 84 ASN A CA 1
ATOM 665 C C . ASN A 1 84 ? -6.475 -11.332 20.060 1.00 58.84 84 ASN A C 1
ATOM 667 O O . ASN A 1 84 ? -5.353 -11.788 19.856 1.00 58.84 84 ASN A O 1
ATOM 671 N N . ARG A 1 85 ? -7.554 -11.971 19.580 1.00 62.69 85 ARG A N 1
ATOM 672 C CA . ARG A 1 85 ? -7.444 -13.197 18.763 1.00 62.69 85 ARG A CA 1
ATOM 673 C C . ARG A 1 85 ? -7.266 -12.929 17.266 1.00 62.69 85 ARG A C 1
ATOM 675 O O . ARG A 1 85 ? -6.687 -13.766 16.579 1.00 62.69 85 ARG A O 1
ATOM 682 N N . TYR A 1 86 ? -7.721 -11.780 16.773 1.00 65.88 86 TYR A N 1
ATOM 683 C CA . TYR A 1 86 ? -7.712 -11.457 15.345 1.00 65.88 86 TYR A CA 1
ATOM 684 C C . TYR A 1 86 ? -6.514 -10.596 14.925 1.00 65.88 86 TYR A C 1
ATOM 686 O O . TYR A 1 86 ? -6.182 -10.591 13.747 1.00 65.88 86 TYR A O 1
ATOM 694 N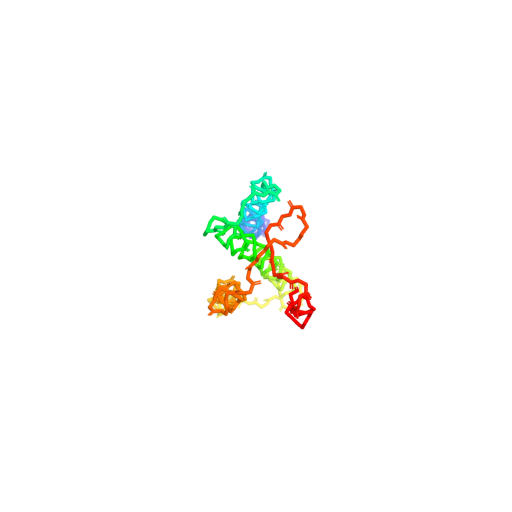 N . GLU A 1 87 ? -5.793 -9.962 15.860 1.00 67.25 87 GLU A N 1
ATOM 695 C CA . GLU A 1 87 ? -4.563 -9.199 15.564 1.00 67.25 87 GLU A CA 1
ATOM 696 C C . GLU A 1 87 ? -3.528 -9.991 14.756 1.00 67.25 87 GLU A C 1
ATOM 698 O O . GLU A 1 87 ? -2.963 -9.469 13.797 1.00 67.25 87 GLU A O 1
ATOM 703 N N . LYS A 1 88 ? -3.306 -11.271 15.083 1.00 68.12 88 LYS A N 1
ATOM 704 C CA . LYS A 1 88 ? -2.360 -12.109 14.326 1.00 68.12 88 LYS A CA 1
ATOM 705 C C . LYS A 1 88 ? -2.817 -12.343 12.888 1.00 68.12 88 LYS A C 1
ATOM 707 O O . LYS A 1 88 ? -1.990 -12.324 11.984 1.00 68.12 88 LYS A O 1
ATOM 712 N N . LEU A 1 89 ? -4.119 -12.546 12.678 1.00 71.25 89 LEU A N 1
ATOM 713 C CA . LEU A 1 89 ? -4.689 -12.719 11.342 1.00 71.25 89 LEU A CA 1
ATOM 714 C C . LEU A 1 89 ? -4.624 -11.407 10.554 1.00 71.25 89 LEU A C 1
ATOM 716 O O . LEU A 1 89 ? -4.307 -11.421 9.371 1.00 71.25 89 LEU A O 1
ATOM 720 N N . TYR A 1 90 ? -4.847 -10.276 11.222 1.00 70.06 90 TYR A N 1
ATOM 721 C CA . TYR A 1 90 ? -4.715 -8.952 10.632 1.00 70.06 90 TYR A CA 1
ATOM 722 C C . TYR A 1 90 ? -3.291 -8.671 10.170 1.00 70.06 90 TYR A C 1
ATOM 724 O O . TYR A 1 90 ? -3.107 -8.312 9.014 1.00 70.06 90 TYR A O 1
ATOM 732 N N . HIS A 1 91 ? -2.280 -8.917 11.002 1.00 71.12 91 HIS A N 1
ATOM 733 C CA . HIS A 1 91 ? -0.889 -8.784 10.570 1.00 71.12 91 HIS A CA 1
ATOM 734 C C . HIS A 1 91 ? -0.542 -9.756 9.435 1.00 71.12 91 HIS A C 1
ATOM 736 O O . HIS A 1 91 ? 0.125 -9.359 8.485 1.00 71.12 91 HIS A O 1
ATOM 742 N N . LEU A 1 92 ? -1.029 -11.000 9.479 1.00 75.62 92 LEU A N 1
ATOM 743 C CA . LEU A 1 92 ? -0.791 -11.963 8.403 1.00 75.62 92 LEU A CA 1
ATOM 744 C C . LEU A 1 92 ? -1.408 -11.501 7.073 1.00 75.62 92 LEU A C 1
ATOM 746 O O . LEU A 1 92 ? -0.763 -11.612 6.037 1.00 75.62 92 LEU A O 1
ATOM 750 N N . MET A 1 93 ? -2.624 -10.948 7.097 1.00 74.88 93 MET A N 1
ATOM 751 C CA . MET A 1 93 ? -3.274 -10.407 5.901 1.00 74.88 93 MET A CA 1
ATOM 752 C C . MET A 1 93 ? -2.614 -9.107 5.433 1.00 74.88 93 MET A C 1
ATOM 754 O O . MET A 1 93 ? -2.378 -8.955 4.241 1.00 74.88 93 MET A O 1
ATOM 758 N N . ALA A 1 94 ? -2.244 -8.208 6.348 1.00 73.12 94 ALA A N 1
ATOM 759 C CA . ALA A 1 94 ? -1.609 -6.938 5.999 1.00 73.12 94 ALA A CA 1
ATOM 760 C C . ALA A 1 94 ? -0.212 -7.079 5.413 1.00 73.12 94 ALA A C 1
ATOM 762 O O . ALA A 1 94 ? 0.173 -6.240 4.616 1.00 73.12 94 ALA A O 1
ATOM 763 N N . TRP A 1 95 ? 0.541 -8.114 5.776 1.00 76.25 95 TRP A N 1
ATOM 764 C CA . TRP A 1 95 ? 1.835 -8.372 5.146 1.00 76.25 95 TRP A CA 1
ATOM 765 C C . TRP A 1 95 ? 1.718 -9.353 3.982 1.00 76.25 95 TRP A C 1
ATOM 767 O O . TRP A 1 95 ? 2.410 -9.187 2.985 1.00 76.25 95 TRP A O 1
ATOM 777 N N . GLY A 1 96 ? 0.830 -10.346 4.073 1.00 77.19 96 GLY A N 1
ATOM 778 C CA . GLY A 1 96 ? 0.676 -11.395 3.067 1.00 77.19 96 GLY A CA 1
ATOM 779 C C . GLY A 1 96 ? -0.027 -10.935 1.793 1.00 77.19 96 GLY A C 1
ATOM 780 O O . GLY A 1 96 ? 0.437 -11.266 0.706 1.00 77.19 96 GLY A O 1
ATOM 781 N N . VAL A 1 97 ? -1.109 -10.156 1.899 1.00 78.31 97 VAL A N 1
ATOM 782 C CA . VAL A 1 97 ? -1.857 -9.681 0.721 1.00 78.31 97 VAL A CA 1
ATOM 783 C C . VAL A 1 97 ? -0.986 -8.774 -0.160 1.00 78.31 97 VAL A C 1
ATOM 785 O O . VAL A 1 97 ? -0.884 -9.071 -1.349 1.00 78.31 97 VAL A O 1
ATOM 788 N N . PRO A 1 98 ? -0.265 -7.767 0.375 1.00 78.50 98 PRO A N 1
ATOM 789 C CA . PRO A 1 98 ? 0.633 -6.944 -0.438 1.00 78.50 98 PRO A CA 1
ATOM 790 C C . PRO A 1 98 ? 1.796 -7.730 -1.042 1.00 78.50 98 PRO A C 1
ATOM 792 O O . PRO A 1 98 ? 2.179 -7.474 -2.178 1.00 78.50 98 PRO A O 1
ATOM 795 N N . LEU A 1 99 ? 2.338 -8.724 -0.327 1.00 78.06 99 LEU A N 1
ATOM 796 C CA . LEU A 1 99 ? 3.409 -9.583 -0.849 1.00 78.06 99 LEU A CA 1
ATOM 797 C C . LEU A 1 99 ? 2.933 -10.428 -2.030 1.00 78.06 99 LEU A C 1
ATOM 799 O O . LEU A 1 99 ? 3.641 -10.549 -3.028 1.00 78.06 99 LEU A O 1
ATOM 803 N N . VAL A 1 100 ? 1.735 -11.009 -1.937 1.00 79.06 100 VAL A N 1
ATOM 804 C CA . VAL A 1 100 ? 1.143 -11.794 -3.028 1.00 79.06 100 VAL A CA 1
ATOM 805 C C . VAL A 1 100 ? 0.819 -10.887 -4.215 1.00 79.06 100 VAL A C 1
ATOM 807 O O . VAL A 1 100 ? 1.195 -11.210 -5.340 1.00 79.06 100 VAL A O 1
ATOM 810 N N . MET A 1 101 ? 0.208 -9.725 -3.972 1.00 74.50 101 MET A N 1
ATOM 811 C CA . MET A 1 101 ? -0.141 -8.774 -5.032 1.00 74.50 101 MET A CA 1
ATOM 812 C C . MET A 1 101 ? 1.090 -8.179 -5.727 1.00 74.50 101 MET A C 1
ATOM 814 O O . MET A 1 101 ? 1.058 -8.007 -6.940 1.00 74.50 101 MET A O 1
ATOM 818 N N . ALA A 1 102 ? 2.194 -7.942 -5.011 1.00 76.06 102 ALA A N 1
ATOM 819 C CA . ALA A 1 102 ? 3.437 -7.435 -5.599 1.00 76.06 102 ALA A CA 1
ATOM 820 C C . ALA A 1 102 ? 4.294 -8.524 -6.275 1.00 76.06 102 ALA A C 1
ATOM 822 O O . ALA A 1 102 ? 4.997 -8.242 -7.249 1.00 76.06 102 ALA A O 1
ATOM 823 N N . SER A 1 103 ? 4.241 -9.773 -5.794 1.00 72.69 103 SER A N 1
ATOM 824 C CA . SER A 1 103 ? 5.023 -10.888 -6.358 1.00 72.69 103 SER A CA 1
ATOM 825 C C . SER A 1 103 ? 4.399 -11.505 -7.611 1.00 72.69 103 SER A C 1
ATOM 827 O O . SER A 1 103 ? 5.131 -11.969 -8.482 1.00 72.69 103 SER A O 1
ATOM 829 N N . LEU A 1 104 ? 3.070 -11.487 -7.754 1.00 74.44 104 LEU A N 1
ATOM 830 C CA . LEU A 1 104 ? 2.383 -12.040 -8.927 1.00 74.44 104 LEU A CA 1
ATOM 831 C C . LEU A 1 104 ? 2.788 -11.373 -10.263 1.00 74.44 104 LEU A C 1
ATOM 833 O O . LEU A 1 104 ? 3.087 -12.110 -11.209 1.00 74.44 104 LEU A O 1
ATOM 837 N N . PRO A 1 105 ? 2.853 -10.032 -10.377 1.00 69.81 105 PRO A N 1
ATOM 838 C CA . PRO A 1 105 ? 3.325 -9.363 -11.587 1.00 69.81 105 PRO A CA 1
ATOM 839 C C . PRO A 1 105 ? 4.844 -9.484 -11.767 1.00 69.81 105 PRO A C 1
ATOM 841 O O . PRO A 1 105 ? 5.306 -9.571 -12.905 1.00 69.81 105 PRO A O 1
ATOM 844 N N . LEU A 1 106 ? 5.608 -9.574 -10.665 1.00 69.81 106 LEU A N 1
ATOM 845 C CA . LEU A 1 106 ? 7.062 -9.780 -10.693 1.00 69.81 106 LEU A CA 1
ATOM 846 C C . LEU A 1 106 ? 7.422 -11.137 -11.310 1.00 69.81 106 LEU A C 1
ATOM 848 O O . LEU A 1 106 ? 8.263 -11.218 -12.199 1.00 69.81 106 LEU A O 1
ATOM 852 N N . LEU A 1 107 ? 6.752 -12.208 -10.873 1.00 66.56 107 LEU A N 1
ATOM 853 C CA . LEU A 1 107 ? 6.997 -13.574 -11.349 1.00 66.56 107 LEU A CA 1
ATOM 854 C C . LEU A 1 107 ? 6.613 -13.773 -12.819 1.00 66.56 107 LEU A C 1
ATOM 856 O O . LEU A 1 107 ? 7.133 -14.678 -13.469 1.00 66.56 107 LEU A O 1
ATOM 860 N N . LYS A 1 108 ? 5.697 -12.951 -13.337 1.00 69.31 108 LYS A N 1
ATOM 861 C CA . LYS A 1 108 ? 5.275 -12.991 -14.740 1.00 69.31 108 LYS A CA 1
ATOM 862 C C . LYS A 1 108 ? 6.035 -12.015 -15.643 1.00 69.31 108 LYS A C 1
ATOM 864 O O . LYS A 1 108 ? 5.852 -12.088 -16.853 1.00 69.31 108 LYS A O 1
ATOM 869 N N . GLY A 1 109 ? 6.882 -11.147 -15.081 1.00 67.94 109 GLY A N 1
ATOM 870 C CA . GLY A 1 109 ? 7.639 -10.150 -15.845 1.00 67.94 109 GLY A CA 1
ATOM 871 C C . GLY A 1 109 ? 6.742 -9.125 -16.541 1.00 67.94 109 GLY A C 1
ATOM 872 O O . GLY A 1 109 ? 7.024 -8.731 -17.665 1.00 67.94 109 GLY A O 1
ATOM 873 N N . TYR A 1 110 ? 5.619 -8.749 -15.918 1.00 72.50 110 TYR A N 1
ATOM 874 C CA . TYR A 1 110 ? 4.657 -7.801 -16.503 1.00 72.50 110 TYR A CA 1
ATOM 875 C C . TYR A 1 110 ? 4.944 -6.338 -16.166 1.00 72.50 110 TYR A C 1
ATOM 877 O O . TYR A 1 110 ? 4.247 -5.449 -16.666 1.00 72.50 110 TYR A O 1
ATOM 885 N N . TYR A 1 111 ? 5.946 -6.094 -15.323 1.00 73.31 111 TYR A N 1
ATOM 886 C CA . TYR A 1 111 ? 6.451 -4.754 -15.082 1.00 73.31 111 TYR A CA 1
ATOM 887 C C . TYR A 1 111 ? 7.185 -4.245 -16.321 1.00 73.31 111 TYR A C 1
ATOM 889 O O . TYR A 1 111 ? 7.866 -4.990 -17.019 1.00 73.31 111 TYR A O 1
ATOM 897 N N . GLY A 1 112 ? 6.963 -2.974 -16.623 1.00 68.94 112 GLY A N 1
ATOM 898 C CA . GLY A 1 112 ? 7.579 -2.297 -17.746 1.00 68.94 112 GLY A CA 1
ATOM 899 C C . GLY A 1 112 ? 7.251 -0.806 -17.731 1.00 68.94 112 GLY A C 1
ATOM 900 O O . GLY A 1 112 ? 6.611 -0.300 -16.804 1.00 68.94 112 GLY A O 1
ATOM 901 N N . PRO A 1 113 ? 7.698 -0.060 -18.742 1.00 70.25 113 PRO A N 1
ATOM 902 C CA . PRO A 1 113 ? 7.422 1.366 -18.823 1.00 70.25 113 PRO A CA 1
ATOM 903 C C . PRO A 1 113 ? 5.934 1.604 -19.130 1.00 70.25 113 PRO A C 1
ATOM 905 O O . PRO A 1 113 ? 5.444 1.251 -20.201 1.00 70.25 113 PRO A O 1
ATOM 908 N N . ALA A 1 114 ? 5.207 2.221 -18.193 1.00 71.69 114 ALA A N 1
ATOM 909 C CA . ALA A 1 114 ? 3.786 2.551 -18.319 1.00 71.69 114 ALA A CA 1
ATOM 910 C C . ALA A 1 114 ? 3.596 4.079 -18.283 1.00 71.69 114 ALA A C 1
ATOM 912 O O . ALA A 1 114 ? 2.979 4.640 -17.376 1.00 71.69 114 ALA A O 1
ATOM 913 N N . GLY A 1 115 ? 4.167 4.769 -19.274 1.00 70.69 115 GLY A N 1
ATOM 914 C CA . GLY A 1 115 ? 4.131 6.229 -19.373 1.00 70.69 115 GLY A CA 1
ATOM 915 C C . GLY A 1 115 ? 5.300 6.897 -18.649 1.00 70.69 115 GLY A C 1
ATOM 916 O O . GLY A 1 115 ? 6.447 6.693 -19.028 1.00 70.69 115 GLY A O 1
ATOM 917 N N . ALA A 1 116 ? 5.010 7.733 -17.646 1.00 67.81 116 ALA A N 1
ATOM 918 C CA . ALA A 1 116 ? 6.019 8.517 -16.918 1.00 67.81 116 ALA A CA 1
ATOM 919 C C . ALA A 1 116 ? 6.695 7.751 -15.763 1.00 67.81 116 ALA A C 1
ATOM 921 O O . ALA A 1 116 ? 7.621 8.270 -15.148 1.00 67.81 116 ALA A O 1
ATOM 922 N N . TRP A 1 117 ? 6.226 6.539 -15.459 1.00 71.62 117 TRP A N 1
ATOM 923 C CA . TRP A 1 117 ? 6.745 5.687 -14.393 1.00 71.62 117 TRP A CA 1
ATOM 924 C C . TRP A 1 117 ? 6.696 4.210 -14.801 1.00 71.62 117 TRP A C 1
ATOM 926 O O . TRP A 1 117 ? 5.996 3.811 -15.736 1.00 71.62 117 TRP A O 1
ATOM 936 N N . CYS A 1 118 ? 7.433 3.386 -14.065 1.00 77.25 118 CYS A N 1
ATOM 937 C CA . CYS A 1 118 ? 7.436 1.939 -14.223 1.00 77.25 118 CYS A CA 1
ATOM 938 C C . CYS A 1 118 ? 6.238 1.314 -13.499 1.00 77.25 118 CYS A C 1
ATOM 940 O O . CYS A 1 118 ? 6.092 1.472 -12.287 1.00 77.25 118 CYS A O 1
ATOM 942 N N . TRP A 1 119 ? 5.371 0.615 -14.237 1.00 72.62 119 TRP A N 1
ATOM 943 C CA . TRP A 1 119 ? 4.193 -0.092 -13.710 1.00 72.62 119 TRP A CA 1
ATOM 944 C C . TRP A 1 119 ? 3.887 -1.325 -14.580 1.00 72.62 119 TRP A C 1
ATOM 946 O O . TRP A 1 119 ? 4.601 -1.650 -15.519 1.00 72.62 119 TRP A O 1
ATOM 956 N N . ILE A 1 120 ? 2.820 -2.054 -14.280 1.00 71.94 120 ILE A N 1
ATOM 957 C CA . ILE A 1 120 ? 2.242 -3.067 -15.176 1.00 71.94 120 ILE A CA 1
ATOM 958 C C . ILE A 1 120 ? 1.911 -2.458 -16.549 1.00 71.94 120 ILE A C 1
ATOM 960 O O . ILE A 1 120 ? 1.128 -1.509 -16.652 1.00 71.94 120 ILE A O 1
ATOM 964 N N . THR A 1 121 ? 2.480 -3.059 -17.593 1.00 67.38 121 THR A N 1
ATOM 965 C CA . THR A 1 121 ? 2.307 -2.685 -19.007 1.00 67.38 121 THR A CA 1
ATOM 966 C C . THR A 1 121 ? 0.837 -2.676 -19.457 1.00 67.38 121 THR A C 1
ATOM 968 O O . THR A 1 121 ? 0.002 -3.431 -18.949 1.00 67.38 121 THR A O 1
ATOM 971 N N . ASP A 1 122 ? 0.497 -1.805 -20.416 1.00 62.75 122 ASP A N 1
ATOM 972 C CA . ASP A 1 122 ? -0.879 -1.619 -20.921 1.00 62.75 122 ASP A CA 1
ATOM 973 C C . ASP A 1 122 ? -1.495 -2.892 -21.528 1.00 62.75 122 ASP A C 1
ATOM 975 O O . ASP A 1 122 ? -2.714 -3.066 -21.488 1.00 62.75 122 ASP A O 1
ATOM 979 N N . ASP A 1 123 ? -0.669 -3.828 -22.001 1.00 62.84 123 ASP A N 1
ATOM 980 C CA . ASP A 1 123 ? -1.116 -5.091 -22.601 1.00 62.84 123 ASP A CA 1
ATOM 981 C C . ASP A 1 123 ? -1.846 -6.022 -21.609 1.00 62.84 123 ASP A C 1
ATOM 983 O O . ASP A 1 123 ? -2.524 -6.970 -22.011 1.00 62.84 123 ASP A O 1
ATOM 987 N N . HIS A 1 124 ? -1.766 -5.740 -20.303 1.00 66.31 124 HIS A N 1
ATOM 988 C CA . HIS A 1 124 ? -2.305 -6.581 -19.233 1.00 66.31 124 HIS A CA 1
ATOM 989 C C . HIS A 1 124 ? -3.414 -5.884 -18.427 1.00 66.31 124 HIS A C 1
ATOM 991 O O . HIS A 1 124 ? -3.383 -5.842 -17.195 1.00 66.31 124 HIS A O 1
ATOM 997 N N . VAL A 1 125 ? -4.451 -5.388 -19.115 1.00 64.25 125 VAL A N 1
ATOM 998 C CA . VAL A 1 125 ? -5.600 -4.670 -18.515 1.00 64.25 125 VAL A CA 1
ATOM 999 C C . VAL A 1 125 ? -6.254 -5.396 -17.332 1.00 64.25 125 VAL A C 1
ATOM 1001 O O . VAL A 1 125 ? -6.624 -4.755 -16.353 1.00 64.25 125 VAL A O 1
ATOM 1004 N N . ALA A 1 126 ? -6.344 -6.730 -17.357 1.00 67.75 126 ALA A N 1
ATOM 1005 C CA . ALA A 1 126 ? -6.937 -7.510 -16.265 1.00 67.75 126 ALA A CA 1
ATOM 1006 C C . ALA A 1 126 ? -6.185 -7.341 -14.930 1.00 67.75 126 ALA A C 1
ATOM 1008 O O . ALA A 1 126 ? -6.804 -7.354 -13.870 1.00 67.75 126 ALA A O 1
ATOM 1009 N N . TRP A 1 127 ? -4.866 -7.140 -14.982 1.00 64.94 127 TRP A N 1
ATOM 1010 C CA . TRP A 1 127 ? -4.046 -6.895 -13.796 1.00 64.94 127 TRP A CA 1
ATOM 1011 C C . TRP A 1 127 ? -4.152 -5.458 -13.294 1.00 64.94 127 TRP A C 1
ATOM 1013 O O . TRP A 1 127 ? -4.044 -5.242 -12.095 1.00 64.94 127 TRP A O 1
ATOM 1023 N N . ARG A 1 128 ? -4.431 -4.493 -14.180 1.00 66.75 128 ARG A N 1
ATOM 1024 C CA . ARG A 1 128 ? -4.678 -3.093 -13.796 1.00 66.75 128 ARG A CA 1
ATOM 1025 C C . ARG A 1 128 ? -6.055 -2.874 -13.176 1.00 66.75 128 ARG A C 1
ATOM 1027 O O . ARG A 1 128 ? -6.196 -1.951 -12.399 1.00 66.75 128 ARG A O 1
ATOM 1034 N N . PHE A 1 129 ? -7.054 -3.686 -13.530 1.00 66.56 129 PHE A N 1
ATOM 1035 C CA . PHE A 1 129 ? -8.385 -3.639 -12.905 1.00 66.56 129 PHE A CA 1
ATOM 1036 C C . PHE A 1 129 ? -8.474 -4.444 -11.605 1.00 66.56 129 PHE A C 1
ATOM 1038 O O . PHE A 1 129 ? -9.360 -4.197 -10.791 1.00 66.56 129 PHE A O 1
ATOM 1045 N N . GLY A 1 130 ? -7.625 -5.465 -11.456 1.00 62.16 130 GLY A N 1
ATOM 1046 C CA . GLY A 1 130 ? -7.516 -6.248 -10.226 1.00 62.16 130 GLY A CA 1
ATOM 1047 C C . GLY A 1 130 ? -6.600 -5.613 -9.178 1.00 62.16 130 GLY A C 1
ATOM 1048 O O . GLY A 1 130 ? -6.636 -6.050 -8.027 1.00 62.16 130 GLY A O 1
ATOM 1049 N N . MET A 1 131 ? -5.789 -4.630 -9.586 1.00 58.66 131 MET A N 1
ATOM 1050 C CA . MET A 1 131 ? -5.076 -3.724 -8.690 1.00 58.66 131 MET A CA 1
ATOM 1051 C C . MET A 1 131 ? -5.912 -2.488 -8.383 1.00 58.66 131 MET A C 1
ATOM 1053 O O . MET A 1 131 ? -5.884 -2.065 -7.210 1.00 58.66 131 MET A O 1
#

Organism: NCBI:txid8208

Secondary structure (DSSP, 8-state):
--HHHHHHHHHHHHHHHHHHHHHHHHHHHHHHHHHHHT--S---SHHHHHHHHHHHHHHHHHHHHHHHHHHHHHIIIII---GGGTHHHHHHHHHHHHHHHHHHHHHHT-EEE-SSSEEE-GGGHHHHHH-